Protein AF-A0A836RLE5-F1 (afdb_monomer_lite)

Secondary structure (DSSP, 8-state):
-HHHHHHHHTTSPPPP-HHHHHHHHHH-TTSTTEEEE-SEEEEEPTTS-EEEEE-S--S--EEEEPTT-HHHHHHHHHHHHHSPPPP-

Radius of gyration: 16.11 Å; chains: 1; bounding box: 33×37×45 Å

Sequence (88 aa):
MRRVYKLYLGEKKTRPSWDPICVLFTVRKHAAYWKIRTGGHNHIFKNGTNQWRNGPETNHRLVELQPGVERALCRTLDQLMVQAPRAK

Foldseek 3Di:
DVVVCCVVQPPHDDDPPVVLVVVCCVVCVPDLQWDKDFQWAWDADPVGDIDTDGHHGDPDIDIDTDPPCVVVVVVVSVCVVPDDDDDD

Structure (mmCIF, N/CA/C/O backbone):
data_AF-A0A836RLE5-F1
#
_entry.id   AF-A0A836RLE5-F1
#
loop_
_atom_site.group_PDB
_atom_site.id
_atom_site.type_symbol
_atom_site.label_atom_id
_atom_site.label_alt_id
_atom_site.label_comp_id
_atom_site.label_asym_id
_atom_site.label_entity_id
_atom_site.label_seq_id
_atom_site.pdbx_PDB_ins_code
_atom_site.Cartn_x
_atom_site.Cartn_y
_atom_site.Cartn_z
_atom_site.occupancy
_atom_site.B_iso_or_equiv
_atom_site.auth_seq_id
_atom_site.auth_comp_id
_atom_site.auth_asym_id
_atom_site.auth_atom_id
_atom_site.pdbx_PDB_model_num
ATOM 1 N N . MET A 1 1 ? -5.206 9.417 14.959 1.00 65.00 1 MET A N 1
ATOM 2 C CA . MET A 1 1 ? -3.934 9.968 14.423 1.00 65.00 1 MET A CA 1
ATOM 3 C C . MET A 1 1 ? -4.090 11.252 13.598 1.00 65.00 1 MET A C 1
ATOM 5 O O . MET A 1 1 ? -3.165 12.058 13.559 1.00 65.00 1 MET A O 1
ATOM 9 N N . ARG A 1 2 ? -5.260 11.514 12.991 1.00 70.69 2 ARG A N 1
ATOM 10 C CA . ARG A 1 2 ? -5.539 12.704 12.153 1.00 70.69 2 ARG A CA 1
ATOM 11 C C . ARG A 1 2 ? -5.059 14.066 12.698 1.00 70.69 2 ARG A C 1
ATOM 13 O O . ARG A 1 2 ? -4.583 14.888 11.919 1.00 70.69 2 ARG A O 1
ATOM 20 N N . ARG A 1 3 ? -5.188 14.336 14.006 1.00 76.38 3 ARG A N 1
ATOM 21 C CA . ARG A 1 3 ? -4.816 15.642 14.594 1.00 76.38 3 ARG A CA 1
ATOM 22 C C . ARG A 1 3 ? -3.306 15.896 14.576 1.00 76.38 3 ARG A C 1
ATOM 24 O O . ARG A 1 3 ? -2.908 17.009 14.263 1.00 76.38 3 ARG A O 1
ATOM 31 N N . VAL A 1 4 ? -2.493 14.876 14.849 1.00 74.19 4 VAL A N 1
ATOM 32 C CA . VAL A 1 4 ? -1.023 14.977 14.839 1.00 74.19 4 VAL A CA 1
ATOM 33 C C . VAL A 1 4 ? -0.520 15.274 13.428 1.00 74.19 4 VAL A C 1
ATOM 35 O O . VAL A 1 4 ? 0.248 16.208 13.235 1.00 74.19 4 VAL A O 1
ATOM 38 N N . TYR A 1 5 ? -1.040 14.564 12.422 1.00 73.19 5 TYR A N 1
ATOM 39 C CA . TYR A 1 5 ? -0.706 14.825 11.018 1.00 73.19 5 TYR A CA 1
ATOM 40 C C . TYR A 1 5 ? -1.133 16.225 10.561 1.00 73.19 5 TYR A C 1
ATOM 42 O O . TYR A 1 5 ? -0.385 16.879 9.841 1.00 73.19 5 TYR A O 1
ATOM 50 N N . LYS A 1 6 ? -2.298 16.716 11.014 1.00 76.19 6 LYS A N 1
ATOM 51 C CA . LYS A 1 6 ? -2.739 18.092 10.730 1.00 76.19 6 LYS A CA 1
ATOM 52 C C . LYS A 1 6 ? -1.776 19.134 11.313 1.00 76.19 6 LYS A C 1
ATOM 54 O O . LYS A 1 6 ? -1.501 20.126 10.652 1.00 76.19 6 LYS A O 1
ATOM 59 N N . LEU A 1 7 ? -1.276 18.911 12.530 1.00 80.25 7 LEU A N 1
ATOM 60 C CA . LEU A 1 7 ? -0.303 19.804 13.167 1.00 80.25 7 LEU A CA 1
ATOM 61 C C . LEU A 1 7 ? 1.069 19.745 12.478 1.00 80.25 7 LEU A C 1
ATOM 63 O O . LEU A 1 7 ? 1.694 20.780 12.299 1.00 80.25 7 LEU A O 1
ATOM 67 N N . TYR A 1 8 ? 1.512 18.557 12.058 1.00 78.12 8 TYR A N 1
ATOM 68 C CA . TYR A 1 8 ? 2.817 18.360 11.420 1.00 78.12 8 TYR A CA 1
ATOM 69 C C . TYR A 1 8 ? 2.889 18.890 9.977 1.00 78.12 8 TYR A C 1
ATOM 71 O O . TYR A 1 8 ? 3.900 19.462 9.579 1.00 78.12 8 TYR A O 1
ATOM 79 N N . LEU A 1 9 ? 1.837 18.700 9.172 1.00 79.62 9 LEU A N 1
ATOM 80 C CA . LEU A 1 9 ? 1.860 19.027 7.737 1.00 79.62 9 LEU A CA 1
ATOM 81 C C . LEU A 1 9 ? 1.410 20.455 7.405 1.00 79.62 9 LEU A C 1
ATOM 83 O O . LEU A 1 9 ? 1.735 20.952 6.323 1.00 79.62 9 LEU A O 1
ATOM 87 N N . GLY A 1 10 ? 0.649 21.107 8.289 1.00 79.88 10 GLY A N 1
ATOM 88 C CA . GLY A 1 10 ? -0.000 22.381 7.975 1.00 79.88 10 GLY A CA 1
ATOM 89 C C . GLY A 1 10 ? -0.914 22.253 6.748 1.00 79.88 10 GLY A C 1
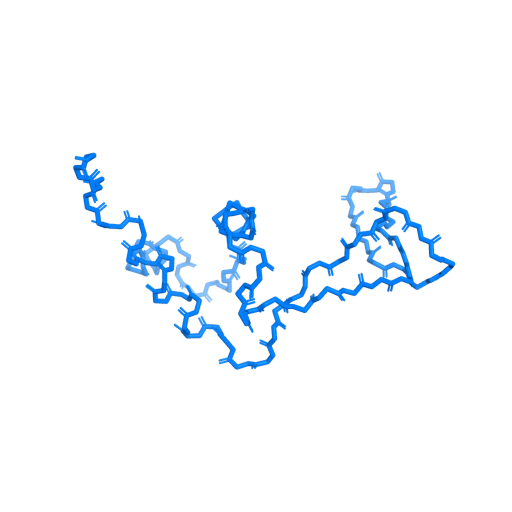ATOM 90 O O . GLY A 1 10 ? -1.796 21.395 6.716 1.00 79.88 10 GLY A O 1
ATOM 91 N N . GLU A 1 11 ? -0.686 23.089 5.731 1.00 76.00 11 GLU A N 1
ATOM 92 C CA . GLU A 1 11 ? -1.441 23.095 4.464 1.00 76.00 11 GLU A CA 1
ATOM 93 C C . GLU A 1 11 ? -0.860 22.171 3.378 1.00 76.00 11 GLU A C 1
ATOM 95 O O . GLU A 1 11 ? -1.442 22.015 2.302 1.00 76.00 11 GLU A O 1
ATOM 100 N N . LYS A 1 12 ? 0.289 21.530 3.629 1.00 75.69 12 LYS A N 1
ATOM 101 C CA . LYS A 1 12 ? 0.930 20.667 2.630 1.00 75.69 12 LYS A CA 1
ATOM 102 C C . LYS A 1 12 ? 0.131 19.377 2.440 1.00 75.69 12 LYS A C 1
ATOM 104 O O . LYS A 1 12 ? -0.307 18.747 3.404 1.00 75.69 12 LYS A O 1
ATOM 109 N N . LYS A 1 13 ? -0.007 18.933 1.184 1.00 64.62 13 LYS A N 1
ATOM 110 C CA . LYS A 1 13 ? -0.594 17.620 0.876 1.00 64.62 13 LYS A CA 1
ATOM 111 C C . LYS A 1 13 ? 0.218 16.523 1.569 1.00 64.62 13 LYS A C 1
ATOM 113 O O . LYS A 1 13 ? 1.434 16.440 1.404 1.00 64.62 1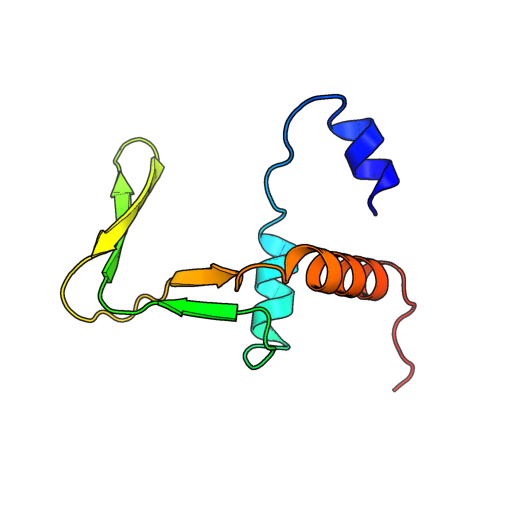3 LYS A O 1
ATOM 118 N N . THR A 1 14 ? -0.467 15.673 2.332 1.00 65.75 14 THR A N 1
ATOM 119 C CA . THR A 1 14 ? 0.156 14.494 2.939 1.00 65.75 14 THR A CA 1
ATOM 120 C C . THR A 1 14 ? 0.559 13.506 1.854 1.00 65.75 14 THR A C 1
ATOM 122 O O . THR A 1 14 ? -0.204 13.251 0.921 1.00 65.75 14 THR A O 1
ATOM 125 N N . ARG A 1 15 ? 1.730 12.887 2.008 1.00 66.25 15 ARG A N 1
ATOM 126 C CA . ARG A 1 15 ? 1.983 11.591 1.373 1.00 66.25 15 ARG A CA 1
ATOM 127 C C . ARG A 1 15 ? 1.197 10.518 2.140 1.00 66.25 15 ARG A C 1
ATOM 129 O O . ARG A 1 15 ? 1.095 10.637 3.365 1.00 66.25 15 ARG A O 1
ATOM 136 N N . PRO A 1 16 ? 0.625 9.505 1.473 1.00 66.88 16 PRO A N 1
ATOM 137 C CA . PRO A 1 16 ? 0.106 8.333 2.166 1.00 66.88 16 PRO A CA 1
ATOM 138 C C . PRO A 1 16 ? 1.221 7.703 3.007 1.00 66.88 16 PRO A C 1
ATOM 140 O O . PRO A 1 16 ? 2.355 7.582 2.540 1.00 66.88 16 PRO A O 1
ATOM 143 N N . SER A 1 17 ? 0.918 7.313 4.244 1.00 71.50 17 SER A N 1
ATOM 144 C CA . SER A 1 17 ? 1.852 6.516 5.039 1.00 71.50 17 SER A CA 1
ATOM 145 C C . SER A 1 17 ? 1.842 5.093 4.489 1.00 71.50 17 SER A C 1
ATOM 147 O O . SER A 1 17 ? 0.879 4.354 4.693 1.00 71.50 17 SER A O 1
ATOM 149 N N . TRP A 1 18 ? 2.893 4.728 3.756 1.00 81.25 18 TRP A N 1
ATOM 150 C CA . TRP A 1 18 ? 2.993 3.425 3.098 1.00 81.25 18 TRP A CA 1
ATOM 151 C C . TRP A 1 18 ? 3.192 2.273 4.086 1.00 81.25 18 TRP A C 1
ATOM 153 O O . TRP A 1 18 ? 2.634 1.203 3.859 1.00 81.25 18 TRP A O 1
ATOM 163 N N . ASP A 1 19 ? 3.879 2.486 5.212 1.00 88.19 19 ASP A N 1
ATOM 164 C CA . ASP A 1 19 ? 4.164 1.395 6.157 1.00 88.19 19 ASP A CA 1
ATOM 165 C C . ASP A 1 19 ? 2.894 0.840 6.828 1.00 88.19 19 ASP A C 1
ATOM 167 O O . ASP A 1 19 ? 2.676 -0.372 6.762 1.00 88.19 19 ASP A O 1
ATOM 171 N N . PRO A 1 20 ? 1.977 1.666 7.386 1.00 89.94 20 PRO A N 1
ATOM 172 C CA . PRO A 1 20 ? 0.715 1.155 7.929 1.00 89.94 20 PRO A CA 1
ATOM 173 C C . PRO A 1 20 ? -0.158 0.462 6.876 1.00 89.94 20 PRO A C 1
ATOM 175 O O . PRO A 1 20 ? -0.842 -0.512 7.187 1.00 89.94 20 PRO A O 1
ATOM 178 N N . ILE A 1 21 ? -0.127 0.941 5.627 1.00 91.00 21 ILE A N 1
ATOM 179 C CA . ILE A 1 21 ? -0.845 0.316 4.508 1.00 91.00 21 ILE A CA 1
ATOM 180 C C . ILE A 1 21 ? -0.240 -1.056 4.190 1.00 91.00 21 ILE A C 1
ATOM 182 O O . ILE A 1 21 ? -0.985 -2.020 4.033 1.00 91.00 21 ILE A O 1
ATOM 186 N N . CYS A 1 22 ? 1.090 -1.163 4.147 1.00 91.81 22 CYS A N 1
ATOM 187 C CA . CYS A 1 22 ? 1.804 -2.409 3.875 1.00 91.81 22 CYS A CA 1
ATOM 188 C C . CYS A 1 22 ? 1.523 -3.471 4.952 1.00 91.81 22 CYS A C 1
ATOM 190 O O . CYS A 1 22 ? 1.172 -4.614 4.637 1.00 91.81 22 CYS A O 1
ATOM 192 N N . VAL A 1 23 ? 1.578 -3.077 6.230 1.00 93.00 23 VAL A N 1
ATOM 193 C CA . VAL A 1 23 ? 1.226 -3.963 7.350 1.00 93.00 23 VAL A CA 1
ATOM 194 C C . VAL A 1 23 ? -0.229 -4.413 7.235 1.00 93.00 23 VAL A C 1
ATOM 196 O O . VAL A 1 23 ? -0.505 -5.611 7.305 1.00 93.00 23 VAL A O 1
ATOM 199 N N . LEU A 1 24 ? -1.162 -3.483 6.998 1.00 94.19 24 LEU A N 1
ATOM 200 C CA . LEU A 1 24 ? -2.581 -3.811 6.869 1.00 94.19 24 LEU A CA 1
ATOM 201 C C . LEU A 1 24 ? -2.854 -4.754 5.692 1.00 94.19 24 LEU A C 1
ATOM 203 O O . LEU A 1 24 ? -3.633 -5.694 5.844 1.00 94.19 24 LEU A O 1
ATOM 207 N N . PHE A 1 25 ? -2.218 -4.532 4.541 1.00 94.75 25 PHE A N 1
ATOM 208 C CA . PHE A 1 25 ? -2.319 -5.426 3.389 1.00 94.75 25 PHE A CA 1
ATOM 209 C C . PHE A 1 25 ? -1.830 -6.833 3.738 1.00 94.75 25 PHE A C 1
ATOM 211 O O . PHE A 1 25 ? -2.510 -7.807 3.434 1.00 94.75 25 PHE A O 1
ATOM 218 N N . THR A 1 26 ? -0.711 -6.943 4.454 1.00 93.19 26 THR A N 1
ATOM 219 C CA . THR A 1 26 ? -0.145 -8.236 4.863 1.00 93.19 26 THR A CA 1
ATOM 220 C C . THR A 1 26 ? -1.125 -9.039 5.719 1.00 93.19 26 THR A C 1
ATOM 222 O O . THR A 1 26 ? -1.359 -10.217 5.452 1.00 93.19 26 THR A O 1
ATOM 225 N N . VAL A 1 27 ? -1.759 -8.405 6.712 1.00 93.81 27 VAL A N 1
ATOM 226 C CA . VAL A 1 27 ? -2.691 -9.096 7.624 1.00 93.81 27 VAL A CA 1
ATOM 227 C C . VAL A 1 27 ? -4.112 -9.232 7.071 1.00 93.81 27 VAL A C 1
ATOM 229 O O . VAL A 1 27 ? -4.884 -10.065 7.543 1.00 93.81 27 VAL A O 1
ATOM 232 N N . ARG A 1 28 ? -4.495 -8.411 6.086 1.00 94.69 28 ARG A N 1
ATOM 233 C CA . ARG A 1 28 ? -5.850 -8.363 5.511 1.00 94.69 28 ARG A CA 1
ATOM 234 C C . ARG A 1 28 ? -5.814 -8.290 3.984 1.00 94.69 28 ARG A C 1
ATOM 236 O O . ARG A 1 28 ? -6.493 -7.457 3.382 1.00 94.69 28 ARG A O 1
ATOM 243 N N . LYS A 1 29 ? -5.059 -9.189 3.344 1.00 92.94 29 LYS A N 1
ATOM 244 C CA . LYS A 1 29 ? -4.853 -9.208 1.880 1.00 92.94 29 LYS A CA 1
ATOM 245 C C . LYS A 1 29 ? -6.137 -9.364 1.054 1.00 92.94 29 LYS A C 1
ATOM 247 O O . LYS A 1 29 ? -6.180 -8.938 -0.091 1.00 92.94 29 LYS A O 1
ATOM 252 N N . HIS A 1 30 ? -7.186 -9.943 1.644 1.00 93.44 30 HIS A N 1
ATOM 253 C CA . HIS A 1 30 ? -8.493 -10.158 1.008 1.00 93.44 30 HIS A CA 1
ATOM 254 C C . HIS A 1 30 ? -9.521 -9.052 1.304 1.00 93.44 30 HIS A C 1
ATOM 256 O O . HIS A 1 30 ? -10.678 -9.176 0.912 1.00 93.44 30 HIS A O 1
ATOM 262 N N . ALA A 1 31 ? -9.144 -7.987 2.020 1.00 93.56 31 ALA A N 1
ATOM 263 C CA . ALA A 1 31 ? -10.064 -6.884 2.276 1.00 93.56 31 ALA A CA 1
ATOM 264 C C . ALA A 1 31 ? -10.433 -6.154 0.975 1.00 93.56 31 ALA A C 1
ATOM 266 O O . ALA A 1 31 ? -9.594 -5.961 0.096 1.00 93.56 31 ALA A O 1
ATOM 267 N N . ALA A 1 32 ? -11.669 -5.657 0.902 1.00 92.38 32 ALA A N 1
ATOM 268 C CA . ALA A 1 32 ? -12.215 -4.963 -0.268 1.00 92.38 32 ALA A CA 1
ATOM 269 C C . ALA A 1 32 ? -11.551 -3.603 -0.581 1.00 92.38 32 ALA A C 1
ATOM 271 O O . ALA A 1 32 ? -11.967 -2.911 -1.504 1.00 92.38 32 ALA A O 1
ATOM 272 N N . TYR A 1 33 ? -10.532 -3.198 0.180 1.00 93.62 33 TYR A N 1
ATOM 273 C CA . TYR A 1 33 ? -9.773 -1.971 -0.070 1.00 93.62 33 TYR A CA 1
ATOM 274 C C . TYR A 1 33 ? -8.818 -2.106 -1.254 1.00 93.62 33 TYR A C 1
ATOM 276 O O . TYR A 1 33 ? -8.436 -1.097 -1.843 1.00 93.62 33 TYR A O 1
ATOM 284 N N . TRP A 1 34 ? -8.406 -3.333 -1.572 1.00 94.81 34 TRP A N 1
ATOM 285 C CA . TRP A 1 34 ? -7.271 -3.585 -2.446 1.00 94.81 34 TRP A CA 1
ATOM 286 C C . TRP A 1 34 ? -7.713 -3.946 -3.858 1.00 94.81 34 TRP A C 1
ATOM 288 O O . TRP A 1 34 ? -8.598 -4.776 -4.066 1.00 94.81 34 TRP A O 1
ATOM 298 N N . LYS A 1 35 ? -7.025 -3.363 -4.833 1.00 95.12 35 LYS A N 1
ATOM 299 C CA . LYS A 1 35 ? -7.019 -3.794 -6.224 1.00 95.12 35 LYS A CA 1
ATOM 300 C C . LYS A 1 35 ? -5.597 -4.216 -6.565 1.00 95.12 35 LYS A C 1
ATOM 302 O O . LYS A 1 35 ? -4.670 -3.422 -6.444 1.00 95.12 35 LYS A O 1
ATOM 307 N N . ILE A 1 36 ? -5.416 -5.471 -6.964 1.00 94.00 36 ILE A N 1
ATOM 308 C CA . ILE A 1 36 ? -4.102 -5.988 -7.350 1.00 94.00 36 ILE A CA 1
ATOM 309 C C . ILE A 1 36 ? -4.003 -5.940 -8.867 1.00 94.00 36 ILE A C 1
ATOM 311 O O . ILE A 1 36 ? -4.779 -6.590 -9.567 1.00 94.00 36 ILE A O 1
ATOM 315 N N . ARG A 1 37 ? -3.037 -5.177 -9.369 1.00 94.00 37 ARG A N 1
ATOM 316 C CA . ARG A 1 37 ? -2.717 -5.098 -10.790 1.00 94.00 37 ARG A CA 1
ATOM 317 C C . ARG A 1 37 ? -1.503 -5.970 -11.105 1.00 94.00 37 ARG A C 1
ATOM 319 O O . ARG A 1 37 ? -0.468 -5.890 -10.437 1.00 94.00 37 ARG A O 1
ATOM 326 N N . THR A 1 38 ? -1.657 -6.797 -12.133 1.00 94.75 38 THR A N 1
ATOM 327 C CA . THR A 1 38 ? -0.612 -7.638 -12.735 1.00 94.75 38 THR A CA 1
ATOM 328 C C . THR A 1 38 ? -0.271 -7.113 -14.141 1.00 94.75 38 THR A C 1
ATOM 330 O O . THR A 1 38 ? -0.726 -6.025 -14.509 1.00 94.75 38 THR A O 1
ATOM 333 N N . GLY A 1 39 ? 0.556 -7.821 -14.916 1.00 93.56 39 GLY A N 1
ATOM 334 C CA . GLY A 1 39 ? 0.923 -7.404 -16.276 1.00 93.56 39 GLY A CA 1
ATOM 335 C C . GLY A 1 39 ? 1.855 -6.192 -16.312 1.00 93.56 39 GLY A C 1
ATOM 336 O O . GLY A 1 39 ? 1.604 -5.208 -17.013 1.00 93.56 39 GLY A O 1
ATOM 337 N N . GLY A 1 40 ? 2.914 -6.218 -15.504 1.00 94.25 40 GLY A N 1
ATOM 338 C CA . GLY A 1 40 ? 3.889 -5.137 -15.443 1.00 94.25 40 GLY A CA 1
ATOM 339 C C . GLY A 1 40 ? 4.967 -5.342 -14.388 1.00 94.25 40 GLY A C 1
ATOM 340 O O . GLY A 1 40 ? 5.071 -6.407 -13.777 1.00 94.25 40 GLY A O 1
ATOM 341 N N . HIS A 1 41 ? 5.780 -4.309 -14.186 1.00 95.69 41 HIS A N 1
ATOM 342 C CA . HIS A 1 41 ? 6.831 -4.281 -13.173 1.00 95.69 41 HIS A CA 1
ATOM 343 C C . HIS A 1 41 ? 7.095 -2.853 -12.681 1.00 95.69 41 HIS A C 1
ATOM 345 O O . HIS A 1 41 ? 6.879 -1.875 -13.399 1.00 95.69 41 HIS A O 1
ATOM 351 N N . ASN A 1 42 ? 7.609 -2.730 -11.456 1.00 94.25 42 ASN A N 1
ATOM 352 C CA . ASN A 1 42 ? 8.178 -1.480 -10.973 1.00 94.25 42 ASN A CA 1
ATOM 353 C C . ASN A 1 42 ? 9.551 -1.233 -11.624 1.00 94.25 42 ASN A C 1
ATOM 355 O O . ASN A 1 42 ? 10.477 -2.016 -11.418 1.00 94.25 42 ASN A O 1
ATOM 359 N N . HIS A 1 43 ? 9.682 -0.162 -12.403 1.00 94.44 43 HIS A N 1
ATOM 360 C CA . HIS A 1 43 ? 10.949 0.278 -12.978 1.00 94.44 43 HIS A CA 1
ATOM 361 C C . HIS A 1 43 ? 11.575 1.355 -12.092 1.00 94.44 43 HIS A C 1
ATOM 363 O O . HIS A 1 43 ? 10.927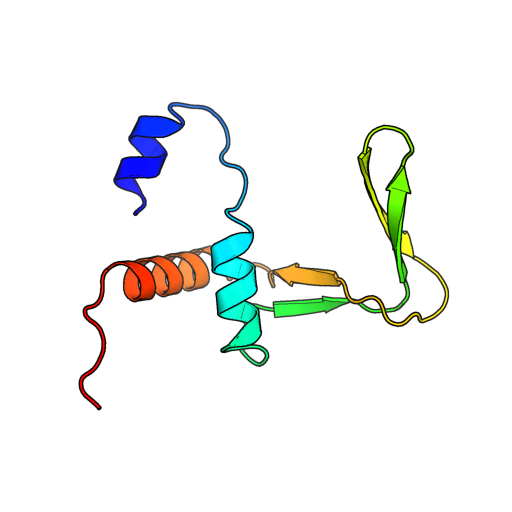 2.360 -11.804 1.00 94.44 43 HIS A O 1
ATOM 369 N N . ILE A 1 44 ? 12.830 1.159 -11.688 1.00 94.38 44 ILE A N 1
ATOM 370 C CA . ILE A 1 44 ? 13.590 2.112 -10.871 1.00 94.38 44 ILE A CA 1
ATOM 371 C C . ILE A 1 44 ? 14.564 2.863 -11.781 1.00 94.38 44 ILE A C 1
ATOM 373 O O . ILE A 1 44 ? 15.375 2.252 -12.476 1.00 94.38 44 ILE A O 1
ATOM 377 N N . PHE A 1 45 ? 14.477 4.191 -11.783 1.00 94.75 45 PHE A N 1
ATOM 378 C CA . PHE A 1 45 ? 15.359 5.059 -12.555 1.00 94.75 45 PHE A CA 1
ATOM 379 C C . PHE A 1 45 ? 16.671 5.316 -11.805 1.00 94.75 45 PHE A C 1
ATOM 381 O O . PHE A 1 45 ? 16.743 5.216 -10.581 1.00 94.75 45 PHE A O 1
ATOM 388 N N . LYS A 1 46 ? 17.718 5.728 -12.532 1.00 95.56 46 LYS A N 1
ATOM 389 C CA . LYS A 1 46 ? 19.043 6.019 -11.948 1.00 95.56 46 LYS A CA 1
ATOM 390 C C . LYS A 1 46 ? 19.022 7.108 -10.867 1.00 95.56 46 LYS A C 1
ATOM 392 O O . LYS A 1 46 ? 19.879 7.108 -9.997 1.00 95.56 46 LYS A O 1
ATOM 397 N N . ASN A 1 47 ? 18.056 8.023 -10.918 1.00 92.56 47 ASN A N 1
ATOM 398 C CA . ASN A 1 47 ? 17.872 9.082 -9.921 1.00 92.56 47 ASN A CA 1
ATOM 399 C C . ASN A 1 47 ? 17.063 8.628 -8.686 1.00 92.56 47 ASN A C 1
ATOM 401 O O . ASN A 1 47 ? 16.703 9.461 -7.859 1.00 92.56 47 ASN A O 1
ATOM 405 N N . GLY A 1 48 ? 16.739 7.336 -8.575 1.00 88.56 48 GLY A N 1
ATOM 406 C CA . GLY A 1 48 ? 16.015 6.761 -7.442 1.00 88.56 48 GLY A CA 1
ATOM 407 C C . GLY A 1 48 ? 14.493 6.907 -7.500 1.00 88.56 48 GLY A C 1
ATOM 408 O O . GLY A 1 48 ? 13.811 6.413 -6.602 1.00 88.56 48 GLY A O 1
ATOM 409 N N . THR A 1 49 ? 13.927 7.540 -8.533 1.00 91.62 49 THR A N 1
ATOM 410 C CA . THR A 1 49 ? 12.470 7.522 -8.729 1.00 91.62 49 THR A CA 1
ATOM 411 C C . THR A 1 49 ? 12.019 6.171 -9.273 1.00 91.62 49 THR A C 1
ATOM 413 O O . THR A 1 49 ? 12.822 5.366 -9.753 1.00 91.62 49 THR A O 1
ATOM 416 N N . ASN A 1 50 ? 10.717 5.901 -9.203 1.00 92.31 50 ASN A N 1
ATOM 417 C CA . ASN A 1 50 ? 10.153 4.674 -9.739 1.00 92.31 50 ASN A CA 1
ATOM 418 C C . ASN A 1 50 ? 8.860 4.927 -10.521 1.00 92.31 50 ASN A C 1
ATOM 420 O O . ASN A 1 50 ? 8.220 5.970 -10.377 1.00 92.31 50 ASN A O 1
ATOM 424 N N . GLN A 1 51 ? 8.513 3.984 -11.392 1.00 94.00 51 GLN A N 1
ATOM 425 C CA . GLN A 1 51 ? 7.276 4.005 -12.161 1.00 94.00 51 GLN A CA 1
ATOM 426 C C . GLN A 1 51 ? 6.837 2.579 -12.483 1.00 94.00 51 GLN A C 1
ATOM 428 O O . GLN A 1 51 ? 7.634 1.751 -12.925 1.00 94.00 51 GLN A O 1
ATOM 433 N N . TRP A 1 52 ? 5.540 2.310 -12.343 1.00 94.69 52 TRP A N 1
ATOM 434 C CA . TRP A 1 52 ? 4.958 1.081 -12.866 1.00 94.69 52 TRP A CA 1
ATOM 435 C C . TRP A 1 52 ? 4.922 1.104 -14.397 1.00 94.69 52 TRP A C 1
ATOM 437 O O . TRP A 1 52 ? 4.345 2.017 -14.993 1.00 94.69 52 TRP A O 1
ATOM 447 N N . ARG A 1 53 ? 5.495 0.085 -15.040 1.00 95.31 53 ARG A N 1
ATOM 448 C CA . ARG A 1 53 ? 5.433 -0.104 -16.494 1.00 95.31 53 ARG A CA 1
ATOM 449 C C . ARG A 1 53 ? 4.616 -1.340 -16.829 1.00 95.31 53 ARG A C 1
ATOM 451 O O . ARG A 1 53 ? 4.855 -2.410 -16.273 1.00 95.31 53 ARG A O 1
ATOM 458 N N . ASN A 1 54 ? 3.677 -1.179 -17.760 1.00 95.62 54 ASN A N 1
ATOM 459 C CA . ASN A 1 54 ? 2.979 -2.308 -18.367 1.00 95.62 54 ASN A CA 1
ATOM 460 C C . ASN A 1 54 ? 3.970 -3.170 -19.149 1.00 95.62 54 ASN A C 1
ATOM 462 O O . ASN A 1 54 ? 4.934 -2.654 -19.715 1.00 95.62 54 ASN A O 1
ATOM 466 N N . GLY A 1 55 ? 3.724 -4.471 -19.192 1.00 92.00 55 GLY A N 1
ATOM 467 C CA . GLY A 1 55 ? 4.593 -5.407 -19.887 1.00 92.00 55 GLY A CA 1
ATOM 468 C C . GLY A 1 55 ? 4.137 -6.849 -19.698 1.00 92.00 55 GLY A C 1
ATOM 469 O O . GLY A 1 55 ? 3.025 -7.071 -19.212 1.00 92.00 55 GLY A O 1
ATOM 470 N N . PRO A 1 56 ? 4.979 -7.827 -20.072 1.00 90.94 56 PRO A N 1
ATOM 471 C CA . PRO A 1 56 ? 4.686 -9.228 -19.810 1.00 90.94 56 PRO A CA 1
ATOM 472 C C . PRO A 1 56 ? 4.492 -9.471 -18.312 1.00 90.94 56 PRO A C 1
ATOM 474 O O . PRO A 1 56 ? 4.956 -8.703 -17.463 1.00 90.94 56 PRO A O 1
ATOM 477 N N . GLU A 1 57 ? 3.794 -10.554 -17.995 1.00 89.50 57 GLU A N 1
ATOM 478 C CA . GLU A 1 57 ? 3.589 -10.970 -16.617 1.00 89.50 57 GLU A CA 1
ATOM 479 C C . GLU A 1 57 ? 4.940 -11.241 -15.940 1.00 89.50 57 GLU A C 1
ATOM 481 O O . GLU A 1 57 ? 5.771 -11.994 -16.448 1.00 89.50 57 GLU A O 1
ATOM 486 N N . THR A 1 58 ? 5.161 -10.606 -14.790 1.00 91.50 58 THR A N 1
ATOM 487 C CA . THR A 1 58 ? 6.349 -10.811 -13.951 1.00 91.50 58 THR A CA 1
ATOM 488 C C . THR A 1 58 ? 5.925 -11.258 -12.551 1.00 91.50 58 THR A C 1
ATOM 490 O O . THR A 1 58 ? 4.733 -11.363 -12.252 1.00 91.50 58 THR A O 1
ATOM 493 N N . ASN A 1 59 ? 6.887 -11.480 -11.654 1.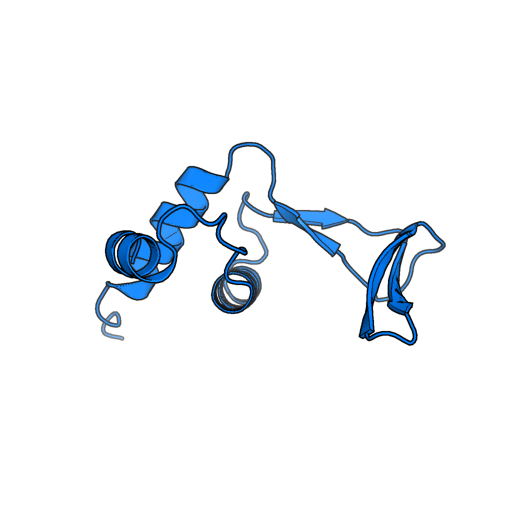00 92.81 59 ASN A N 1
ATOM 494 C CA . ASN A 1 59 ? 6.634 -11.707 -10.228 1.00 92.81 59 ASN A CA 1
ATOM 495 C C . ASN A 1 59 ? 6.246 -10.425 -9.459 1.00 92.81 59 ASN A C 1
ATOM 497 O O . ASN A 1 59 ? 6.019 -10.483 -8.251 1.00 92.81 59 ASN A O 1
ATOM 501 N N . HIS A 1 60 ? 6.169 -9.266 -10.119 1.00 94.31 60 HIS A N 1
ATOM 502 C CA . HIS A 1 60 ? 5.757 -8.016 -9.487 1.00 94.31 60 HIS A CA 1
ATOM 503 C C . HIS A 1 60 ? 4.231 -7.867 -9.458 1.00 94.31 60 HIS A C 1
ATOM 505 O O . HIS A 1 60 ? 3.508 -8.300 -10.357 1.00 94.31 60 HIS A O 1
ATOM 511 N N . ARG A 1 61 ? 3.729 -7.207 -8.412 1.00 93.50 61 ARG A N 1
ATOM 512 C CA . ARG A 1 61 ? 2.315 -6.862 -8.228 1.00 93.50 61 ARG A CA 1
ATOM 513 C C . ARG A 1 61 ? 2.221 -5.413 -7.775 1.00 93.50 61 ARG A C 1
ATOM 515 O O . ARG A 1 61 ? 2.966 -5.013 -6.883 1.00 93.50 61 ARG A O 1
ATOM 522 N N . LEU A 1 62 ? 1.308 -4.644 -8.361 1.00 93.69 62 LEU A N 1
ATOM 523 C CA . LEU A 1 62 ? 0.983 -3.305 -7.877 1.00 93.69 62 LEU A CA 1
ATOM 524 C C . LEU A 1 62 ? -0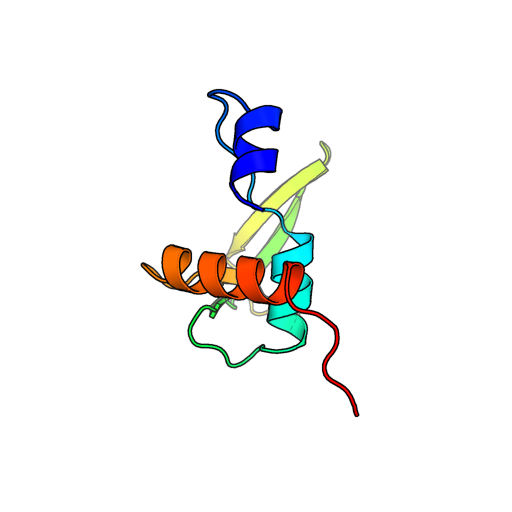.294 -3.378 -7.043 1.00 93.69 62 LEU A C 1
ATOM 526 O O . LEU A 1 62 ? -1.332 -3.819 -7.533 1.00 93.69 62 LEU A O 1
ATOM 530 N N . VAL A 1 63 ? -0.207 -2.952 -5.784 1.00 93.50 63 VAL A N 1
ATOM 531 C CA . VAL A 1 63 ? -1.369 -2.824 -4.901 1.00 93.50 63 VAL A CA 1
ATOM 532 C C . VAL A 1 63 ? -1.897 -1.399 -5.013 1.00 93.50 63 VAL A C 1
ATOM 534 O O . VAL A 1 63 ? -1.222 -0.442 -4.642 1.00 93.50 63 VAL A O 1
ATOM 537 N N . GLU A 1 64 ? -3.110 -1.272 -5.531 1.00 92.56 64 GLU A N 1
ATOM 538 C CA . GLU A 1 64 ? -3.849 -0.022 -5.674 1.00 92.56 64 GLU A CA 1
ATOM 539 C C . GLU A 1 64 ? -5.027 -0.005 -4.686 1.00 92.56 64 GLU A C 1
ATOM 541 O O . GLU A 1 64 ? -5.503 -1.052 -4.234 1.00 92.56 64 GLU A O 1
ATOM 546 N N . LEU A 1 65 ? -5.513 1.191 -4.349 1.00 92.06 65 LEU A N 1
ATOM 547 C CA . LEU A 1 65 ? -6.766 1.335 -3.612 1.00 92.06 65 LEU A CA 1
ATOM 548 C C . LEU A 1 65 ? -7.946 1.241 -4.577 1.00 92.06 65 LEU A C 1
ATOM 550 O O . LEU A 1 65 ? -7.921 1.822 -5.663 1.00 92.06 65 LEU A O 1
ATOM 554 N N . GLN A 1 66 ? -8.995 0.540 -4.161 1.00 94.44 66 GLN A N 1
ATOM 555 C CA . GLN A 1 66 ? -10.282 0.608 -4.841 1.00 94.44 66 GLN A CA 1
ATOM 556 C C . GLN A 1 66 ? -10.877 2.024 -4.709 1.00 94.44 66 GLN A C 1
ATOM 558 O O . GLN A 1 66 ? -10.704 2.659 -3.666 1.00 94.44 66 GLN A O 1
ATOM 563 N N . PRO A 1 67 ? -11.602 2.534 -5.720 1.00 93.19 67 PRO A N 1
ATOM 564 C CA . PRO A 1 67 ? -12.232 3.848 -5.628 1.00 93.19 67 PRO A CA 1
ATOM 565 C C . PRO A 1 67 ? -13.193 3.961 -4.432 1.00 93.19 67 PRO A C 1
ATOM 567 O O . PRO A 1 67 ? -14.022 3.079 -4.210 1.00 93.19 67 PRO A O 1
ATOM 570 N N . GLY A 1 68 ? -13.106 5.056 -3.671 1.00 92.44 68 GLY A N 1
ATOM 571 C CA . GLY A 1 68 ? -14.057 5.384 -2.599 1.00 92.44 68 GLY A CA 1
ATOM 572 C C . GLY A 1 68 ? -13.811 4.690 -1.253 1.00 92.44 68 GLY A C 1
ATOM 573 O O . GLY A 1 68 ? -14.581 4.885 -0.307 1.00 92.44 68 GLY A O 1
ATOM 574 N N . VAL A 1 69 ? -12.747 3.889 -1.120 1.00 93.06 69 VAL A N 1
ATOM 575 C CA . VAL A 1 69 ? -12.451 3.148 0.120 1.00 93.06 69 VAL A CA 1
ATOM 576 C C . VAL A 1 69 ? -11.665 3.950 1.156 1.00 93.06 69 VAL A C 1
ATOM 578 O O . VAL A 1 69 ? -11.487 3.493 2.287 1.00 93.06 69 VAL A O 1
ATOM 581 N N . GLU A 1 70 ? -11.209 5.154 0.816 1.00 88.62 70 GLU A N 1
ATOM 582 C CA . GLU A 1 70 ? -10.257 5.940 1.603 1.00 88.62 70 GLU A CA 1
ATOM 583 C C . GLU A 1 70 ? -10.787 6.223 3.009 1.00 88.62 70 GLU A C 1
ATOM 585 O O . GLU A 1 70 ? -10.062 6.085 3.996 1.00 88.62 70 GLU A O 1
ATOM 590 N N . ARG A 1 71 ? -12.076 6.570 3.128 1.00 89.25 71 ARG A N 1
ATOM 591 C CA . ARG A 1 71 ? -12.695 6.886 4.425 1.00 89.25 71 ARG A CA 1
ATOM 592 C C . ARG A 1 71 ? -12.763 5.656 5.335 1.00 89.25 71 ARG A C 1
ATOM 594 O O . ARG A 1 71 ? -12.493 5.771 6.532 1.00 89.25 71 ARG A O 1
ATOM 601 N N . ALA A 1 72 ? -13.111 4.494 4.783 1.00 91.50 72 ALA A N 1
ATOM 602 C CA . ALA A 1 72 ? -13.193 3.238 5.527 1.00 91.50 72 ALA A CA 1
ATOM 603 C C . ALA A 1 72 ? -11.800 2.729 5.931 1.00 91.50 72 ALA A C 1
ATOM 605 O O . ALA A 1 72 ? -11.601 2.298 7.071 1.00 91.50 72 ALA A O 1
ATOM 606 N N . LEU A 1 73 ? -10.827 2.850 5.025 1.00 90.75 73 LEU A N 1
ATOM 607 C CA . LEU A 1 73 ? -9.429 2.519 5.271 1.00 90.75 73 LEU A CA 1
ATOM 608 C C . LEU A 1 73 ? -8.836 3.389 6.387 1.00 90.75 73 LEU A C 1
ATOM 610 O O . LEU A 1 73 ? -8.287 2.855 7.350 1.00 90.75 73 LEU A O 1
ATOM 614 N N . CYS A 1 74 ? -9.012 4.715 6.310 1.00 88.94 74 CYS A N 1
ATOM 615 C CA . CYS A 1 74 ? -8.548 5.644 7.344 1.00 88.94 74 CYS A CA 1
ATOM 616 C C . CYS A 1 74 ? -9.149 5.309 8.710 1.00 88.94 74 CYS A C 1
ATOM 618 O O . CYS A 1 74 ? -8.415 5.229 9.690 1.00 88.94 74 CYS A O 1
ATOM 620 N N . ARG A 1 75 ? -10.467 5.062 8.776 1.00 90.38 75 ARG A N 1
ATOM 621 C CA . ARG A 1 75 ? -11.144 4.687 10.027 1.00 90.38 75 ARG A CA 1
ATOM 622 C C . ARG A 1 75 ? -10.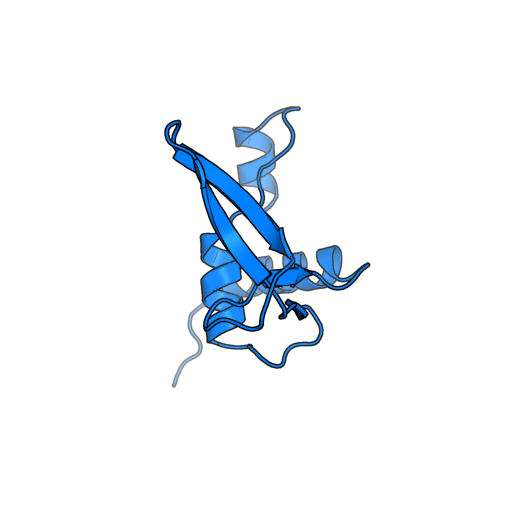562 3.402 10.617 1.00 90.38 75 ARG A C 1
ATOM 624 O O . ARG A 1 75 ? -10.333 3.339 11.820 1.00 90.38 75 ARG A O 1
ATOM 631 N N . THR A 1 76 ? -10.312 2.405 9.773 1.00 91.88 76 THR A N 1
ATOM 632 C CA . THR A 1 76 ? -9.730 1.125 10.189 1.00 91.88 76 THR A CA 1
ATOM 633 C C . THR A 1 76 ? -8.326 1.311 10.751 1.00 91.88 76 THR A C 1
ATOM 635 O O . THR A 1 76 ? -8.032 0.816 11.836 1.00 91.88 76 THR A O 1
ATOM 638 N N . LEU A 1 77 ? -7.465 2.045 10.042 1.00 90.25 77 LEU A N 1
ATOM 639 C CA . LEU A 1 77 ? -6.108 2.331 10.504 1.00 90.25 77 LEU A CA 1
ATOM 640 C C . LEU A 1 77 ? -6.117 3.147 11.800 1.00 90.25 77 LEU A C 1
ATOM 642 O O . LEU A 1 77 ? -5.395 2.802 12.728 1.00 90.25 77 LEU A O 1
ATOM 646 N N . ASP A 1 78 ? -6.953 4.184 11.898 1.00 89.50 78 ASP A N 1
ATOM 647 C CA . ASP A 1 78 ? -7.093 4.972 13.126 1.00 89.50 78 ASP A CA 1
ATOM 648 C C . ASP A 1 78 ? -7.487 4.081 14.313 1.00 89.50 78 ASP A C 1
ATOM 650 O O . ASP A 1 78 ? -6.852 4.180 15.358 1.00 89.50 78 ASP A O 1
ATOM 654 N N . GLN A 1 79 ? -8.465 3.181 14.152 1.00 91.12 79 GLN A N 1
ATOM 655 C CA . GLN A 1 79 ? -8.868 2.240 15.205 1.00 91.12 79 GLN A CA 1
ATOM 656 C C . GLN A 1 79 ? -7.734 1.293 15.605 1.00 91.12 79 GLN A C 1
ATOM 658 O O . GLN A 1 79 ? -7.469 1.128 16.792 1.00 91.12 79 GLN A O 1
ATOM 663 N N . LEU A 1 80 ? -7.038 0.704 14.629 1.00 90.31 80 LEU A N 1
ATOM 664 C CA . LEU A 1 80 ? -5.927 -0.216 14.888 1.00 90.31 80 LEU A CA 1
ATOM 665 C C . LEU A 1 80 ? -4.758 0.455 15.617 1.00 90.31 80 LEU A C 1
ATOM 667 O O . LEU A 1 80 ? -4.097 -0.202 16.413 1.00 90.31 80 LEU A O 1
ATOM 671 N N . MET A 1 81 ? -4.513 1.742 15.361 1.00 88.12 81 MET A N 1
ATOM 672 C CA . MET A 1 81 ? -3.413 2.490 15.978 1.00 88.12 81 MET A CA 1
ATOM 673 C C . MET A 1 81 ? -3.713 2.984 17.399 1.00 88.12 81 MET A C 1
ATOM 675 O O . MET A 1 81 ? -2.773 3.325 18.110 1.00 88.12 81 MET A O 1
ATOM 679 N N . VAL A 1 82 ? -4.985 3.082 17.805 1.00 89.62 82 VAL A N 1
ATOM 680 C CA . VAL A 1 82 ? -5.371 3.625 19.128 1.00 89.62 82 VAL A CA 1
ATOM 681 C C . VAL A 1 82 ? -5.972 2.590 20.072 1.00 89.62 82 VAL A C 1
ATOM 683 O O . VAL A 1 82 ? -6.068 2.851 21.268 1.00 89.62 82 VAL A O 1
ATOM 686 N N . GLN A 1 83 ? -6.413 1.438 19.561 1.00 88.56 83 GLN A N 1
ATOM 687 C CA . GLN A 1 83 ? -6.943 0.375 20.410 1.00 88.56 83 GLN A CA 1
ATOM 688 C C . GLN A 1 83 ? -5.823 -0.264 21.243 1.00 88.56 83 GLN A C 1
ATOM 690 O O . GLN A 1 83 ? -4.709 -0.465 20.757 1.00 88.56 83 GLN A O 1
ATOM 695 N N . ALA A 1 84 ? -6.137 -0.644 22.482 1.00 86.50 84 ALA A N 1
ATOM 696 C CA . ALA A 1 84 ? -5.252 -1.499 23.263 1.00 86.50 84 ALA A CA 1
ATOM 697 C C . ALA A 1 84 ? -5.090 -2.874 22.576 1.00 86.50 84 ALA A C 1
ATOM 699 O O . ALA A 1 84 ? -6.008 -3.317 21.869 1.00 86.50 84 ALA A O 1
ATOM 700 N N . PRO A 1 85 ? -3.958 -3.575 22.779 1.00 81.88 85 PRO A N 1
ATOM 701 C CA . PRO A 1 85 ? -3.822 -4.961 22.350 1.00 81.88 85 PRO A CA 1
ATOM 702 C C . PRO A 1 85 ? -4.984 -5.788 22.903 1.00 81.88 85 PRO A C 1
ATOM 704 O O . PRO A 1 85 ? -5.330 -5.670 24.079 1.00 81.88 85 PRO A O 1
ATOM 707 N N . ARG A 1 86 ? -5.605 -6.621 22.064 1.00 79.75 86 ARG A N 1
ATOM 708 C CA . ARG A 1 86 ? -6.619 -7.556 22.562 1.00 79.75 86 ARG A CA 1
ATOM 709 C C . ARG A 1 86 ? -5.929 -8.582 23.459 1.00 79.75 86 ARG A C 1
ATOM 711 O O . ARG A 1 86 ? -4.883 -9.110 23.078 1.00 79.75 86 ARG A O 1
ATOM 718 N N . ALA A 1 87 ? -6.506 -8.837 24.633 1.00 71.94 87 ALA A N 1
ATOM 719 C CA . ALA A 1 87 ? -6.104 -9.966 25.464 1.00 71.94 87 ALA A CA 1
ATOM 720 C C . ALA A 1 87 ? -6.263 -11.265 24.654 1.00 71.94 87 ALA A C 1
ATOM 722 O O . ALA A 1 87 ? -7.172 -11.357 23.823 1.00 71.94 87 ALA A O 1
ATOM 723 N N . LYS A 1 88 ? -5.320 -12.193 24.844 1.00 58.97 88 LYS A N 1
ATOM 724 C CA . LYS A 1 88 ? -5.310 -13.495 24.167 1.00 58.97 88 LYS A CA 1
ATOM 725 C C . LYS A 1 88 ? -6.500 -14.347 24.579 1.00 58.97 88 LYS A C 1
ATOM 727 O O . LYS A 1 88 ? -6.865 -14.279 25.771 1.00 58.97 88 LYS A O 1
#

pLDDT: mean 87.65, std 9.04, range [58.97, 95.69]